Protein AF-A0A2H8TP06-F1 (afdb_monomer_lite)

Structure (mmCIF, N/CA/C/O backbone):
data_AF-A0A2H8TP06-F1
#
_entry.id   AF-A0A2H8TP06-F1
#
loop_
_atom_site.group_PDB
_atom_site.id
_atom_site.type_symbol
_atom_site.label_atom_id
_atom_site.label_alt_id
_atom_site.label_comp_id
_atom_site.label_asym_id
_atom_site.label_entity_id
_atom_site.label_seq_id
_atom_site.pdbx_PDB_ins_code
_atom_site.Cartn_x
_atom_site.Cartn_y
_atom_site.Cartn_z
_atom_site.occupancy
_atom_site.B_iso_or_equiv
_atom_site.auth_seq_id
_atom_site.auth_comp_id
_atom_site.auth_asym_id
_atom_site.auth_atom_id
_atom_site.pdbx_PDB_model_num
ATOM 1 N N . LEU A 1 1 ? -34.134 2.089 12.104 1.00 52.62 1 LEU 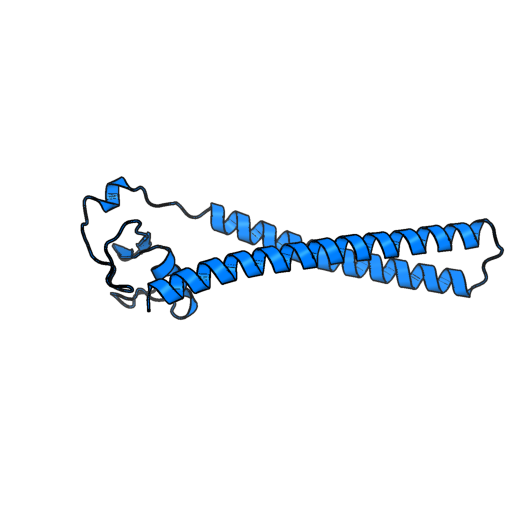A N 1
ATOM 2 C CA . LEU A 1 1 ? -32.901 2.899 11.983 1.00 52.62 1 LEU A CA 1
ATOM 3 C C . LEU A 1 1 ? -31.653 2.016 12.110 1.00 52.62 1 LEU A C 1
ATOM 5 O O . LEU A 1 1 ? -30.902 1.983 11.153 1.00 52.62 1 LEU A O 1
ATOM 9 N N . LEU A 1 2 ? -31.522 1.159 13.136 1.00 45.56 2 LEU A N 1
ATOM 10 C CA . LEU A 1 2 ? -30.400 0.197 13.279 1.00 45.56 2 LEU A CA 1
ATOM 11 C C . LEU A 1 2 ? -30.281 -0.856 12.151 1.00 45.56 2 LEU A C 1
ATOM 13 O O . LEU A 1 2 ? -29.179 -1.171 11.704 1.00 45.56 2 LEU A O 1
ATOM 17 N N . LEU A 1 3 ? -31.408 -1.339 11.608 1.00 52.72 3 LEU A N 1
ATOM 18 C CA . LEU A 1 3 ? -31.409 -2.201 10.410 1.00 52.72 3 LEU A CA 1
ATOM 19 C C . LEU A 1 3 ? -30.929 -1.471 9.146 1.00 52.72 3 LEU A C 1
ATOM 21 O O . LEU A 1 3 ? -30.400 -2.094 8.233 1.00 52.72 3 LEU A O 1
ATOM 25 N N . ILE A 1 4 ? -31.115 -0.151 9.088 1.00 55.31 4 ILE A N 1
ATOM 26 C CA . ILE A 1 4 ? -30.664 0.670 7.964 1.00 55.31 4 ILE A CA 1
ATOM 27 C C . ILE A 1 4 ? -29.161 0.902 8.054 1.00 55.31 4 ILE A C 1
ATOM 29 O O . ILE A 1 4 ? -28.501 0.793 7.032 1.00 55.31 4 ILE A O 1
ATOM 33 N N . ASP A 1 5 ? -28.620 1.118 9.254 1.00 52.16 5 ASP A N 1
ATOM 34 C CA . ASP A 1 5 ? -27.184 1.334 9.457 1.00 52.16 5 ASP A CA 1
ATOM 35 C C . ASP A 1 5 ? -26.357 0.061 9.243 1.00 52.16 5 ASP A C 1
ATOM 37 O O . ASP A 1 5 ? -25.257 0.132 8.698 1.00 52.16 5 ASP A O 1
ATOM 41 N N . THR A 1 6 ? -26.887 -1.105 9.628 1.00 58.72 6 THR A N 1
ATOM 42 C CA . THR A 1 6 ? -26.264 -2.414 9.348 1.00 58.72 6 THR A CA 1
ATOM 43 C C . THR A 1 6 ? -26.366 -2.787 7.871 1.00 58.72 6 THR A C 1
ATOM 45 O O . THR A 1 6 ? -25.402 -3.272 7.282 1.00 58.72 6 THR A O 1
ATOM 48 N N . TYR A 1 7 ? -27.502 -2.504 7.227 1.00 59.28 7 TYR A N 1
ATOM 49 C CA . TYR A 1 7 ? -27.647 -2.664 5.780 1.00 59.28 7 TYR A CA 1
ATOM 50 C C . TYR A 1 7 ? -26.707 -1.729 5.010 1.00 59.28 7 TYR A C 1
ATOM 52 O O . TYR A 1 7 ? -26.045 -2.167 4.071 1.00 59.28 7 TYR A O 1
ATOM 60 N N . TYR A 1 8 ? -26.582 -0.469 5.443 1.00 63.44 8 TYR A N 1
ATOM 61 C CA . TYR A 1 8 ? -25.630 0.481 4.878 1.00 63.44 8 TYR A CA 1
ATOM 62 C C . TYR A 1 8 ? -24.201 -0.037 5.040 1.00 63.44 8 TYR A C 1
ATOM 64 O O . TYR A 1 8 ? -23.504 -0.123 4.038 1.00 63.44 8 TYR A O 1
ATOM 72 N N . SER A 1 9 ? -23.761 -0.440 6.238 1.00 55.44 9 SER A N 1
ATOM 73 C CA . SER A 1 9 ? -22.388 -0.932 6.430 1.00 55.44 9 SER A CA 1
ATOM 74 C C . SER A 1 9 ? -22.078 -2.169 5.583 1.00 55.44 9 SER A C 1
ATOM 76 O O . SER A 1 9 ? -21.031 -2.214 4.954 1.00 55.44 9 SER A O 1
ATOM 78 N N . ILE A 1 10 ? -23.013 -3.118 5.462 1.00 62.12 10 ILE A N 1
ATOM 79 C CA . ILE A 1 10 ? -22.852 -4.303 4.599 1.00 62.12 10 ILE A CA 1
ATOM 80 C C . ILE A 1 10 ? -22.752 -3.914 3.116 1.00 62.12 10 ILE A C 1
ATOM 82 O O . ILE A 1 10 ? -21.994 -4.528 2.362 1.00 62.12 10 ILE A O 1
ATOM 86 N N . ILE A 1 11 ? -23.517 -2.913 2.672 1.00 67.31 11 ILE A N 1
ATOM 87 C CA . ILE A 1 11 ? -23.417 -2.391 1.305 1.00 67.31 11 ILE A CA 1
ATOM 88 C C . ILE A 1 11 ? -22.085 -1.678 1.096 1.00 67.31 11 ILE A C 1
ATOM 90 O O . ILE A 1 11 ? -21.451 -1.914 0.073 1.00 67.31 11 ILE A O 1
ATOM 94 N N . TRP A 1 12 ? -21.667 -0.827 2.034 1.00 66.38 12 TRP A N 1
ATOM 95 C CA . TRP A 1 12 ? -20.421 -0.069 1.946 1.00 66.38 12 TRP A CA 1
ATOM 96 C C . TRP A 1 12 ? -19.199 -0.980 1.959 1.00 66.38 12 TRP A C 1
ATOM 98 O O . TRP A 1 12 ? -18.334 -0.792 1.114 1.00 66.38 12 TRP A O 1
ATOM 108 N N . ASP A 1 13 ? -19.173 -2.016 2.799 1.00 64.19 13 ASP A N 1
ATOM 109 C CA . ASP A 1 13 ? -18.091 -3.007 2.812 1.00 64.19 13 ASP A CA 1
ATOM 110 C C . ASP A 1 13 ? -17.997 -3.732 1.461 1.00 64.19 13 ASP A C 1
ATOM 112 O O . ASP A 1 13 ? -16.922 -3.835 0.869 1.00 64.19 13 ASP A O 1
ATOM 116 N N . LYS A 1 14 ? -19.139 -4.154 0.895 1.00 67.38 14 LYS A N 1
ATOM 117 C CA . LYS A 1 14 ? -19.153 -4.754 -0.448 1.00 67.38 14 LYS A CA 1
ATOM 118 C C . LYS A 1 14 ? -18.734 -3.761 -1.529 1.00 67.38 14 LYS A C 1
ATOM 120 O O . LYS A 1 14 ? -18.055 -4.154 -2.474 1.00 67.38 14 LYS A O 1
ATOM 125 N N . LEU A 1 15 ? -19.149 -2.500 -1.429 1.00 73.38 15 LEU A N 1
ATOM 126 C CA . LEU A 1 15 ? -18.795 -1.457 -2.389 1.00 73.38 15 LEU A CA 1
ATOM 127 C C . LEU A 1 15 ? -17.286 -1.184 -2.361 1.00 73.38 15 LEU A C 1
ATOM 129 O O . LEU A 1 15 ? -16.672 -1.118 -3.422 1.00 73.38 15 LEU A O 1
ATOM 133 N N . ASP A 1 16 ? -16.692 -1.095 -1.173 1.00 69.75 16 ASP A N 1
ATOM 134 C CA . ASP A 1 16 ? -15.253 -0.917 -0.980 1.00 69.75 16 ASP A CA 1
ATOM 135 C C . ASP A 1 16 ? -14.459 -2.103 -1.541 1.00 69.75 16 ASP A C 1
ATOM 137 O O . ASP A 1 16 ? -13.456 -1.894 -2.230 1.00 69.75 16 ASP A O 1
ATOM 141 N N . ASP A 1 17 ? -14.943 -3.336 -1.357 1.00 76.62 17 ASP A N 1
ATOM 142 C CA . ASP A 1 17 ? -14.348 -4.535 -1.959 1.00 76.62 17 ASP A CA 1
ATOM 143 C C . ASP A 1 17 ? -14.393 -4.494 -3.497 1.00 76.62 17 ASP A C 1
ATOM 145 O O . ASP A 1 17 ? -13.399 -4.790 -4.172 1.00 76.62 17 ASP A O 1
ATOM 149 N N . TYR A 1 18 ? -15.521 -4.072 -4.081 1.00 77.31 18 TYR A N 1
ATOM 150 C CA . TYR A 1 18 ? -15.649 -3.904 -5.533 1.00 77.31 18 TYR A CA 1
ATOM 151 C C . TYR A 1 18 ? -14.746 -2.790 -6.065 1.00 77.31 18 TYR A C 1
ATOM 153 O O . TYR A 1 18 ? -14.048 -2.983 -7.064 1.00 77.31 18 TYR A O 1
ATOM 161 N N . VAL A 1 19 ? -14.722 -1.633 -5.401 1.00 77.50 19 VAL A N 1
ATOM 162 C CA . VAL A 1 19 ? -13.854 -0.501 -5.755 1.00 77.50 19 VAL A CA 1
ATOM 163 C C . VAL A 1 19 ? -12.388 -0.919 -5.671 1.00 77.50 19 VAL A C 1
ATOM 165 O O . VAL A 1 19 ? -11.597 -0.594 -6.562 1.00 77.50 19 VAL A O 1
ATOM 168 N N . PHE A 1 20 ? -12.018 -1.701 -4.658 1.00 78.25 20 PHE A N 1
ATOM 169 C CA . PHE A 1 20 ? -10.683 -2.264 -4.536 1.00 78.25 20 PHE A CA 1
ATOM 170 C C . PHE A 1 20 ? -10.348 -3.213 -5.689 1.00 78.25 20 PHE A C 1
ATOM 172 O O . PHE A 1 20 ? -9.262 -3.094 -6.265 1.00 78.25 20 PHE A O 1
ATOM 179 N N . TYR A 1 21 ? -11.257 -4.120 -6.057 1.00 80.44 21 TYR A N 1
ATOM 180 C CA . TYR A 1 21 ? -11.044 -5.059 -7.159 1.00 80.44 21 TYR A CA 1
ATOM 181 C C . TYR A 1 21 ? -10.873 -4.331 -8.497 1.00 80.44 21 TYR A C 1
ATOM 183 O O . TYR A 1 21 ? -9.910 -4.584 -9.223 1.00 80.44 21 TYR A O 1
ATOM 191 N N . ILE A 1 22 ? -11.746 -3.363 -8.789 1.00 83.06 22 ILE A N 1
ATOM 192 C CA . ILE A 1 22 ? -11.703 -2.556 -10.015 1.00 83.06 22 ILE A CA 1
ATOM 193 C C . ILE A 1 22 ? -10.407 -1.745 -10.083 1.00 83.06 22 ILE A C 1
ATOM 195 O O . ILE A 1 22 ? -9.716 -1.762 -11.102 1.00 83.06 22 ILE A O 1
ATOM 199 N N . ASN A 1 23 ? -10.037 -1.066 -8.994 1.00 78.75 23 ASN A N 1
ATOM 200 C CA . ASN A 1 23 ? -8.815 -0.269 -8.955 1.00 78.75 23 ASN A CA 1
ATOM 201 C C . ASN A 1 23 ? -7.565 -1.158 -9.059 1.00 78.75 23 ASN A C 1
ATOM 203 O O . ASN A 1 23 ? -6.603 -0.812 -9.742 1.00 78.75 23 ASN A O 1
ATOM 207 N N . SER A 1 24 ? -7.568 -2.331 -8.426 1.00 79.75 24 SER A N 1
ATOM 208 C CA . SER A 1 24 ? -6.461 -3.291 -8.518 1.00 79.75 24 SER A CA 1
ATOM 209 C C . SER A 1 24 ? -6.306 -3.825 -9.937 1.00 79.75 24 SER A C 1
ATOM 211 O O . SER A 1 24 ? -5.204 -3.793 -10.484 1.00 79.75 24 SER A O 1
ATOM 213 N N . PHE A 1 25 ? -7.406 -4.234 -10.568 1.00 86.69 25 PHE A N 1
ATOM 214 C CA . PHE A 1 25 ? -7.407 -4.689 -11.953 1.00 86.69 25 PHE A CA 1
ATOM 215 C C . PHE A 1 25 ? -6.931 -3.590 -12.909 1.00 86.69 25 PHE A C 1
ATOM 217 O O . PHE A 1 25 ? -6.018 -3.820 -13.703 1.00 86.69 25 PHE A O 1
ATOM 224 N N . GLY A 1 26 ? -7.460 -2.371 -12.770 1.00 86.75 26 GLY A N 1
ATOM 225 C CA . GLY A 1 26 ? -7.026 -1.215 -13.555 1.00 86.75 26 GLY A CA 1
ATOM 226 C C . GLY A 1 26 ? -5.526 -0.954 -13.413 1.00 86.75 26 GLY A C 1
ATOM 227 O O . GLY A 1 26 ? -4.823 -0.803 -14.408 1.00 86.75 26 GLY A O 1
ATOM 228 N N . ASN A 1 27 ? -5.002 -1.006 -12.189 1.00 80.56 27 ASN A N 1
ATOM 229 C CA . ASN A 1 27 ? -3.579 -0.818 -11.911 1.00 80.56 27 ASN A CA 1
ATOM 230 C C . ASN A 1 27 ? -2.677 -1.909 -12.512 1.00 80.56 27 ASN A C 1
ATOM 232 O O . ASN A 1 27 ? -1.538 -1.599 -12.878 1.00 80.56 27 ASN A O 1
ATOM 236 N N . ILE A 1 28 ? -3.157 -3.155 -12.589 1.00 86.12 28 ILE A N 1
ATOM 237 C CA . ILE A 1 28 ? -2.452 -4.280 -13.220 1.00 86.12 28 ILE A CA 1
ATOM 238 C C . ILE A 1 28 ? -2.416 -4.079 -14.734 1.00 86.12 28 ILE A C 1
ATOM 240 O O . ILE A 1 28 ? -1.340 -4.113 -15.329 1.00 86.12 28 ILE A O 1
ATOM 244 N N . VAL A 1 29 ? -3.565 -3.793 -15.350 1.00 89.06 29 VAL A N 1
ATOM 245 C CA . VAL A 1 29 ? -3.668 -3.544 -16.796 1.00 89.06 29 VAL A CA 1
ATOM 246 C C . VAL A 1 29 ? -2.781 -2.368 -17.208 1.00 89.06 29 VAL A C 1
ATOM 248 O O . VAL A 1 29 ? -1.997 -2.470 -18.150 1.00 89.06 29 VAL A O 1
ATOM 251 N N . GLU A 1 30 ? -2.827 -1.272 -16.454 1.00 84.44 30 GLU A N 1
ATOM 252 C CA . GLU A 1 30 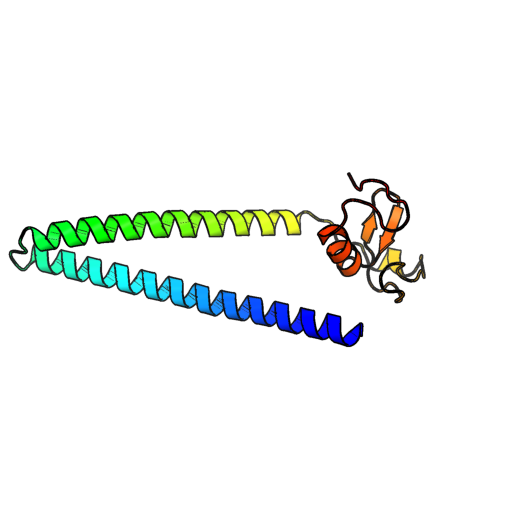? -2.004 -0.082 -16.673 1.00 84.44 30 GLU A CA 1
ATOM 253 C C . GLU A 1 30 ? -0.494 -0.388 -16.566 1.00 84.44 30 GLU A C 1
ATOM 255 O O . GLU A 1 30 ? 0.326 0.175 -17.295 1.00 84.44 30 GLU A O 1
ATOM 260 N N . PHE A 1 31 ? -0.093 -1.300 -15.672 1.00 86.62 31 PHE A N 1
ATOM 261 C CA . PHE A 1 31 ? 1.288 -1.779 -15.585 1.00 86.62 31 PHE A CA 1
ATOM 262 C C . PHE A 1 31 ? 1.676 -2.631 -16.803 1.00 86.62 31 PHE A C 1
ATOM 264 O O . PHE A 1 31 ? 2.718 -2.378 -17.408 1.00 86.62 31 PHE A O 1
ATOM 271 N N . CYS A 1 32 ? 0.824 -3.576 -17.213 1.00 89.25 32 CYS A N 1
ATOM 272 C CA . CYS A 1 32 ? 1.051 -4.422 -18.387 1.00 89.25 32 CYS A CA 1
ATOM 273 C C . CYS A 1 32 ? 1.213 -3.599 -19.674 1.00 89.25 32 CYS A C 1
ATOM 275 O O . CYS A 1 32 ? 2.151 -3.836 -20.435 1.00 89.25 32 CYS A O 1
ATOM 277 N N . ILE A 1 33 ? 0.358 -2.592 -19.889 1.00 89.44 33 ILE A N 1
ATOM 278 C CA . ILE A 1 33 ? 0.440 -1.689 -21.048 1.00 89.44 33 ILE A CA 1
ATOM 279 C C . ILE A 1 33 ? 1.787 -0.955 -21.068 1.00 89.44 33 ILE A C 1
ATOM 281 O O . ILE A 1 33 ? 2.452 -0.906 -22.103 1.00 89.44 33 ILE A O 1
ATOM 285 N N . ARG A 1 34 ? 2.237 -0.420 -19.923 1.00 86.12 34 ARG A N 1
ATOM 286 C CA . ARG A 1 34 ? 3.531 0.277 -19.836 1.00 86.12 34 ARG A CA 1
ATOM 287 C C . ARG A 1 34 ? 4.716 -0.631 -20.152 1.00 86.12 34 ARG A C 1
ATOM 289 O O . ARG A 1 34 ? 5.617 -0.196 -20.867 1.00 86.12 34 ARG A O 1
ATOM 296 N N . VAL A 1 35 ? 4.705 -1.872 -19.662 1.00 87.19 35 VAL A N 1
ATOM 297 C CA . VAL A 1 35 ? 5.748 -2.869 -19.960 1.00 87.19 35 VAL A CA 1
ATOM 298 C C . VAL A 1 35 ? 5.757 -3.214 -21.448 1.00 87.19 35 VAL A C 1
ATOM 300 O O . VAL A 1 35 ? 6.818 -3.228 -22.066 1.00 87.19 35 VAL A O 1
ATOM 303 N N . PHE A 1 36 ? 4.586 -3.424 -22.049 1.00 90.25 36 PHE A N 1
ATOM 304 C CA . PHE A 1 36 ? 4.471 -3.731 -23.472 1.00 90.25 36 PHE A CA 1
ATOM 305 C C . PHE A 1 36 ? 5.026 -2.603 -24.359 1.00 90.25 36 PHE A C 1
ATOM 307 O O . PHE A 1 36 ? 5.820 -2.860 -25.263 1.00 90.25 36 PHE A O 1
ATOM 314 N N . ILE A 1 37 ? 4.700 -1.344 -24.044 1.00 87.88 37 ILE A N 1
ATOM 315 C CA . ILE A 1 37 ? 5.240 -0.167 -24.747 1.00 87.88 37 ILE A CA 1
ATOM 316 C C . ILE A 1 37 ? 6.769 -0.089 -24.612 1.00 87.88 37 ILE A C 1
ATOM 318 O O . ILE A 1 37 ? 7.452 0.204 -25.595 1.00 87.88 37 ILE A O 1
ATOM 322 N N . LEU A 1 38 ? 7.326 -0.379 -23.429 1.00 86.38 38 LEU A N 1
ATOM 323 C CA . LEU A 1 38 ? 8.779 -0.406 -23.214 1.00 86.38 38 LEU A CA 1
ATOM 324 C C . LEU A 1 38 ? 9.459 -1.474 -24.077 1.00 86.38 38 LEU A C 1
ATOM 326 O O . LEU A 1 38 ? 10.459 -1.174 -24.725 1.00 86.38 38 LEU A O 1
ATOM 330 N N . LEU A 1 39 ? 8.904 -2.688 -24.134 1.00 87.38 39 LEU A N 1
ATOM 331 C CA . LEU A 1 39 ? 9.442 -3.778 -24.955 1.00 87.38 39 LEU A CA 1
ATOM 332 C C . LEU A 1 39 ? 9.427 -3.425 -26.445 1.00 87.38 39 LEU A C 1
ATOM 334 O O . LEU A 1 39 ? 10.430 -3.622 -27.130 1.00 87.38 39 LEU A O 1
ATOM 338 N N . ILE A 1 40 ? 8.331 -2.834 -26.931 1.00 85.69 40 ILE A N 1
ATOM 339 C CA . ILE A 1 40 ? 8.238 -2.331 -28.308 1.00 85.69 40 ILE A CA 1
ATOM 340 C C . ILE A 1 40 ? 9.290 -1.251 -28.556 1.00 85.69 40 ILE A C 1
ATOM 342 O O . ILE A 1 40 ? 9.961 -1.272 -29.584 1.00 85.69 40 ILE A O 1
ATOM 346 N N . SER A 1 41 ? 9.460 -0.316 -27.624 1.00 84.50 41 SER A N 1
ATOM 347 C CA . SER A 1 41 ? 10.423 0.783 -27.760 1.00 84.50 41 SER A CA 1
ATOM 348 C C . SER A 1 41 ? 11.863 0.269 -27.827 1.00 84.50 41 SER A C 1
ATOM 350 O O . SER A 1 41 ? 12.636 0.717 -28.670 1.00 84.50 41 SER A O 1
ATOM 352 N N . VAL A 1 42 ? 12.213 -0.719 -26.998 1.00 84.19 42 VAL A N 1
ATOM 353 C CA . VAL A 1 42 ? 13.531 -1.372 -27.011 1.00 84.19 42 VAL A CA 1
ATOM 354 C C . VAL A 1 42 ? 13.751 -2.151 -28.307 1.00 84.19 42 VAL A C 1
ATOM 356 O O . VAL A 1 42 ? 14.806 -2.016 -28.922 1.00 84.19 42 VAL A O 1
ATOM 359 N N . TYR A 1 43 ? 12.754 -2.918 -28.759 1.00 86.00 43 TYR A N 1
ATOM 360 C CA . TYR A 1 43 ? 12.825 -3.649 -30.026 1.00 86.00 43 TYR A CA 1
ATOM 361 C C . TYR A 1 43 ? 13.030 -2.703 -31.217 1.00 86.00 43 TYR A C 1
ATOM 363 O O . TYR A 1 43 ? 13.887 -2.955 -32.061 1.00 86.00 43 TYR A O 1
ATOM 371 N N . ASN A 1 44 ? 12.304 -1.580 -31.249 1.00 82.69 44 ASN A N 1
ATOM 372 C CA . ASN A 1 44 ? 12.477 -0.564 -32.283 1.00 82.69 44 ASN A CA 1
ATOM 373 C C . ASN A 1 44 ? 13.885 0.034 -32.260 1.00 82.69 44 ASN A C 1
ATOM 375 O O . ASN A 1 44 ? 14.468 0.156 -33.318 1.00 82.69 44 ASN A O 1
ATOM 379 N N . VAL A 1 45 ? 14.466 0.356 -31.101 1.00 81.38 45 VAL A N 1
ATOM 380 C CA . VAL A 1 45 ? 15.851 0.873 -31.030 1.00 81.38 45 VAL A C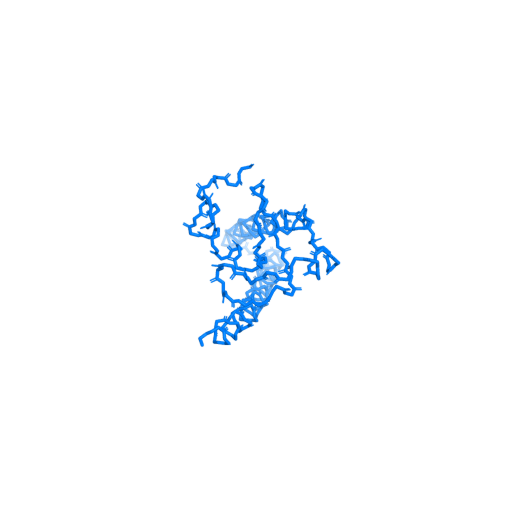A 1
ATOM 381 C C . VAL A 1 45 ? 16.890 -0.171 -31.456 1.00 81.38 45 VAL A C 1
ATOM 383 O O . VAL A 1 45 ? 17.921 0.187 -32.019 1.00 81.38 45 VAL A O 1
ATOM 386 N N . ALA A 1 46 ? 16.643 -1.453 -31.176 1.00 82.69 46 ALA A N 1
ATOM 387 C CA . ALA A 1 46 ? 17.571 -2.532 -31.501 1.00 82.69 46 ALA A CA 1
ATOM 388 C C . ALA A 1 46 ? 17.540 -2.930 -32.986 1.00 82.69 46 ALA A C 1
ATOM 390 O O . ALA A 1 46 ? 18.573 -3.309 -33.533 1.00 82.69 46 ALA A O 1
ATOM 391 N N . PHE A 1 47 ? 16.366 -2.880 -33.625 1.00 79.19 47 PHE A N 1
ATOM 392 C CA . PHE A 1 47 ? 16.171 -3.356 -34.999 1.00 79.19 47 PHE A CA 1
ATOM 393 C C . PHE A 1 47 ? 16.037 -2.227 -36.033 1.00 79.19 47 PHE A C 1
ATOM 395 O O . PHE A 1 47 ? 16.441 -2.382 -37.183 1.00 79.19 47 PHE A O 1
ATOM 402 N N . ILE A 1 48 ? 15.500 -1.075 -35.633 1.00 74.44 48 ILE A N 1
ATOM 403 C CA . ILE A 1 48 ? 15.443 0.155 -36.427 1.00 74.44 48 ILE A CA 1
ATOM 404 C C . ILE A 1 48 ? 16.494 1.114 -35.849 1.00 74.44 48 ILE A C 1
ATOM 406 O O . ILE A 1 48 ? 16.710 1.139 -34.641 1.00 74.44 48 ILE A O 1
ATOM 410 N N . PHE A 1 49 ? 17.152 1.939 -36.672 1.00 69.62 49 PHE A N 1
ATOM 411 C CA . PHE A 1 49 ? 17.996 3.037 -36.169 1.00 69.62 49 PHE A CA 1
ATOM 412 C C . PHE A 1 49 ? 17.111 4.103 -35.496 1.00 69.62 49 PHE A C 1
ATOM 414 O O . PHE A 1 49 ? 16.787 5.144 -36.067 1.00 69.62 49 PHE A O 1
ATOM 421 N N . GLY A 1 50 ? 16.648 3.800 -34.284 1.00 64.81 50 GLY A N 1
ATOM 422 C CA . GLY A 1 50 ? 15.789 4.645 -33.475 1.00 64.81 50 GLY A CA 1
ATOM 423 C C . GLY A 1 50 ? 16.576 5.846 -32.974 1.00 64.81 50 GLY A C 1
ATOM 424 O O . GLY A 1 50 ? 17.447 5.717 -32.118 1.00 64.81 50 GLY A O 1
ATOM 425 N N . GLY A 1 51 ? 16.270 7.023 -33.517 1.00 70.56 51 GLY A N 1
ATOM 426 C CA . GLY A 1 51 ? 16.924 8.275 -33.142 1.00 70.56 51 GLY A CA 1
ATOM 427 C C . GLY A 1 51 ? 16.684 8.688 -31.684 1.00 70.56 51 GLY A C 1
ATOM 428 O O . GLY A 1 51 ? 15.918 8.065 -30.946 1.00 70.56 51 GLY A O 1
ATOM 429 N N . VAL A 1 52 ? 17.305 9.806 -31.295 1.00 74.56 52 VAL A N 1
ATOM 430 C CA . VAL A 1 52 ? 17.302 10.412 -29.944 1.00 74.56 52 VAL A CA 1
ATOM 431 C C . VAL A 1 52 ? 15.926 10.490 -29.260 1.00 74.56 52 VAL A C 1
ATOM 433 O O . VAL A 1 52 ? 15.838 10.398 -28.036 1.00 74.56 52 VAL A O 1
ATOM 436 N N . VAL A 1 53 ? 14.845 10.589 -30.040 1.00 79.25 53 VAL A N 1
ATOM 437 C CA . VAL A 1 53 ? 13.455 10.595 -29.556 1.00 79.25 53 VAL A CA 1
ATOM 438 C C . VAL A 1 53 ? 13.111 9.303 -28.805 1.00 79.25 53 VAL A C 1
ATOM 440 O O . VAL A 1 53 ? 12.504 9.355 -27.739 1.00 79.25 53 VAL A O 1
ATOM 443 N N . SER A 1 54 ? 13.553 8.145 -29.297 1.00 79.19 54 SER A N 1
ATOM 444 C CA . SER A 1 54 ? 13.251 6.840 -28.689 1.00 79.19 54 SER A CA 1
ATOM 445 C C . SER A 1 54 ? 13.929 6.680 -27.329 1.00 79.19 54 SER A C 1
ATOM 447 O O . SER A 1 54 ? 13.337 6.157 -26.389 1.00 79.19 54 SER A O 1
ATOM 449 N N . VAL A 1 55 ? 15.154 7.198 -27.197 1.00 81.19 55 VAL A N 1
ATOM 450 C CA . VAL A 1 55 ? 15.906 7.186 -25.934 1.00 81.19 55 VAL A CA 1
ATOM 451 C C . VAL A 1 55 ? 15.198 8.042 -24.883 1.00 81.19 55 VAL A C 1
ATOM 453 O O . VAL A 1 55 ? 15.012 7.598 -23.751 1.00 81.19 55 VAL A O 1
ATOM 456 N N . PHE A 1 56 ? 14.733 9.237 -25.259 1.00 84.62 56 PHE A N 1
ATOM 457 C CA . PHE A 1 56 ? 13.995 10.117 -24.351 1.00 84.62 56 PHE A CA 1
ATOM 458 C C . PHE A 1 56 ? 12.669 9.494 -23.879 1.00 84.62 56 PHE A C 1
ATOM 460 O O . PHE A 1 56 ? 12.335 9.558 -22.692 1.00 84.62 56 PHE A O 1
ATOM 467 N N . LEU A 1 57 ? 11.938 8.825 -24.777 1.00 83.06 57 LEU A N 1
ATOM 468 C CA . LEU A 1 57 ? 10.717 8.090 -24.429 1.00 83.06 57 LEU A CA 1
ATOM 469 C C . LEU A 1 57 ? 10.995 6.931 -23.461 1.00 83.06 57 LEU A C 1
ATOM 471 O O . LEU A 1 57 ? 10.272 6.758 -22.484 1.00 83.06 57 LEU A O 1
ATOM 475 N N . ILE A 1 58 ? 12.075 6.172 -23.662 1.00 84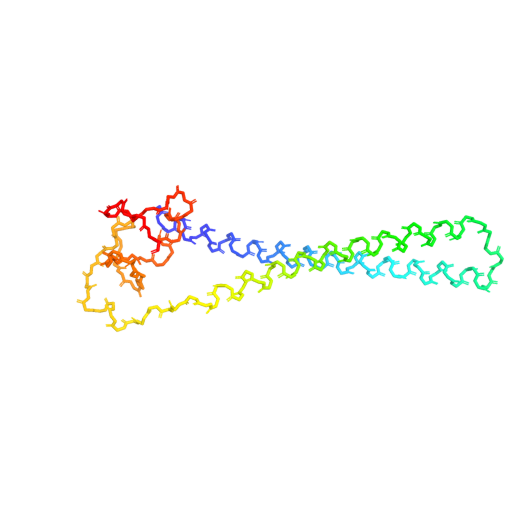.50 58 ILE A N 1
ATOM 476 C CA . ILE A 1 58 ? 12.450 5.080 -22.751 1.00 84.50 58 ILE A CA 1
ATOM 477 C C . ILE A 1 58 ? 12.811 5.623 -21.360 1.00 84.50 58 ILE A C 1
ATOM 479 O O . ILE A 1 58 ? 12.358 5.077 -20.352 1.00 84.50 58 ILE A O 1
ATOM 483 N N . LEU A 1 59 ? 13.582 6.712 -21.271 1.00 85.12 59 LEU A N 1
ATOM 484 C CA . LEU A 1 59 ? 13.968 7.316 -19.987 1.00 85.12 59 LEU A CA 1
ATOM 485 C C . LEU A 1 59 ? 12.754 7.827 -19.202 1.00 85.12 59 LEU A C 1
ATOM 487 O O . LEU A 1 59 ? 12.604 7.536 -18.015 1.00 85.12 59 LEU A O 1
ATOM 491 N N . THR A 1 60 ? 11.854 8.549 -19.865 1.00 84.69 60 THR A N 1
ATOM 492 C CA . THR A 1 60 ? 10.640 9.077 -19.225 1.00 84.69 60 THR A CA 1
ATOM 493 C C . THR A 1 60 ? 9.687 7.957 -18.787 1.00 84.69 60 THR A C 1
ATOM 495 O O . THR A 1 60 ? 9.138 8.001 -17.680 1.00 84.69 60 THR A O 1
ATOM 498 N N . GLN A 1 61 ? 9.546 6.904 -19.595 1.00 83.06 61 GLN A N 1
ATOM 499 C CA . GLN A 1 61 ? 8.683 5.757 -19.306 1.00 83.06 61 GLN A CA 1
ATOM 500 C C . GLN A 1 61 ? 9.238 4.875 -18.175 1.00 83.06 61 GLN A C 1
ATOM 502 O O . GLN A 1 61 ? 8.489 4.433 -17.297 1.00 83.06 61 GLN A O 1
ATOM 507 N N . THR A 1 62 ? 10.553 4.640 -18.150 1.00 83.75 62 THR A N 1
ATOM 508 C CA . THR A 1 62 ? 11.216 3.885 -17.073 1.00 83.75 62 THR A CA 1
ATOM 509 C C . THR A 1 62 ? 11.175 4.649 -15.751 1.00 83.75 62 THR A C 1
ATOM 511 O O . THR A 1 62 ? 10.802 4.063 -14.734 1.00 83.75 62 THR A O 1
ATOM 514 N N . TYR A 1 63 ? 11.436 5.962 -15.763 1.00 88.62 63 TYR A N 1
ATOM 515 C CA . TYR A 1 63 ? 11.289 6.823 -14.587 1.00 88.62 63 TYR A CA 1
ATOM 516 C C . TYR A 1 63 ? 9.868 6.762 -14.009 1.00 88.62 63 TYR A C 1
ATOM 518 O O . TYR A 1 63 ? 9.689 6.471 -12.824 1.00 88.62 63 TYR A O 1
ATOM 526 N N . SER A 1 64 ? 8.852 6.950 -14.857 1.00 82.81 64 SER A N 1
ATOM 527 C CA . SER A 1 64 ? 7.443 6.919 -14.444 1.00 82.81 64 SER A CA 1
ATOM 528 C C . SER A 1 64 ? 7.030 5.548 -13.897 1.00 82.81 64 SER A C 1
ATOM 530 O O . SER A 1 64 ? 6.299 5.460 -12.911 1.00 82.81 64 SER A O 1
ATOM 532 N N . THR A 1 65 ? 7.542 4.461 -14.485 1.00 82.56 65 THR A N 1
ATOM 533 C CA . THR A 1 65 ? 7.284 3.090 -14.015 1.00 82.56 65 THR A CA 1
ATOM 534 C C . THR A 1 65 ? 7.900 2.841 -12.637 1.00 82.56 65 THR A C 1
ATOM 536 O O . THR A 1 65 ? 7.230 2.291 -11.764 1.00 82.56 65 THR A O 1
ATOM 539 N N . ILE A 1 66 ? 9.137 3.290 -12.402 1.00 85.19 66 ILE A N 1
ATOM 540 C CA . ILE A 1 66 ? 9.824 3.154 -11.107 1.00 85.19 66 ILE A CA 1
ATOM 541 C C . ILE A 1 66 ? 9.134 3.995 -10.029 1.00 85.19 66 ILE A C 1
ATOM 543 O O . ILE A 1 66 ? 8.939 3.518 -8.909 1.00 85.19 66 ILE A O 1
ATOM 547 N N . TYR A 1 67 ? 8.749 5.230 -10.352 1.00 86.44 67 TYR A N 1
ATOM 548 C CA . TYR A 1 67 ? 8.030 6.110 -9.433 1.00 86.44 67 TYR A CA 1
ATOM 549 C C . TYR A 1 67 ? 6.679 5.507 -9.018 1.00 86.44 67 TYR A C 1
ATOM 551 O O . TYR A 1 67 ? 6.394 5.365 -7.826 1.00 86.44 67 TYR A O 1
ATOM 559 N N . ASN A 1 68 ? 5.887 5.051 -9.993 1.00 81.06 68 ASN A N 1
ATOM 560 C CA . ASN A 1 68 ? 4.586 4.433 -9.740 1.00 81.06 68 ASN A CA 1
ATOM 561 C C . ASN A 1 68 ? 4.706 3.102 -8.995 1.00 81.06 68 ASN A C 1
ATOM 563 O O . ASN A 1 68 ? 3.900 2.833 -8.105 1.00 81.06 68 ASN A O 1
ATOM 567 N N . ALA A 1 69 ? 5.718 2.287 -9.306 1.00 79.62 69 ALA A N 1
ATOM 568 C CA . ALA A 1 69 ? 6.012 1.085 -8.538 1.00 79.62 69 ALA A CA 1
ATOM 569 C C . ALA A 1 69 ? 6.310 1.454 -7.080 1.00 79.62 69 ALA A C 1
ATOM 571 O O . ALA A 1 69 ? 5.617 0.987 -6.185 1.00 79.62 69 ALA A O 1
ATOM 572 N N . ARG A 1 70 ? 7.249 2.367 -6.813 1.00 83.69 70 ARG A N 1
ATOM 573 C CA . ARG A 1 70 ? 7.580 2.783 -5.438 1.00 83.69 70 ARG A CA 1
ATOM 574 C C . ARG A 1 70 ? 6.362 3.262 -4.647 1.00 83.69 70 ARG A C 1
ATOM 576 O O . ARG A 1 70 ? 6.187 2.844 -3.503 1.00 83.69 70 ARG A O 1
ATOM 583 N N . ASN A 1 71 ? 5.499 4.071 -5.256 1.00 78.25 71 ASN A N 1
ATOM 584 C CA . ASN A 1 71 ? 4.281 4.545 -4.601 1.00 78.25 71 ASN A CA 1
ATOM 585 C C . ASN A 1 71 ? 3.285 3.408 -4.323 1.00 78.25 71 ASN A C 1
ATOM 587 O O . ASN A 1 71 ? 2.786 3.302 -3.202 1.00 78.25 71 ASN A O 1
ATOM 591 N N . LYS A 1 72 ? 3.042 2.516 -5.295 1.00 78.88 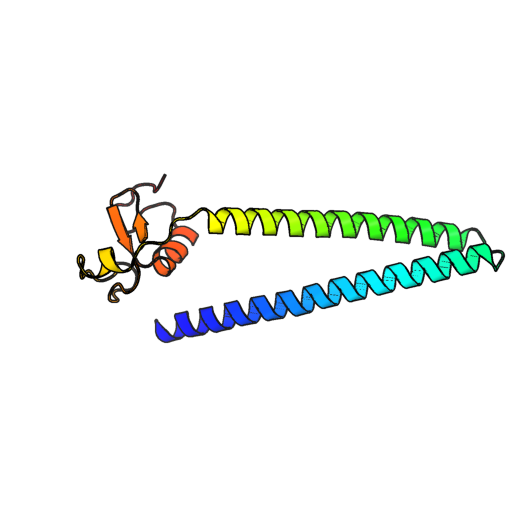72 LYS A N 1
ATOM 592 C CA . LYS A 1 72 ? 2.151 1.352 -5.126 1.00 78.88 72 LYS A CA 1
ATOM 593 C C . LYS A 1 72 ? 2.676 0.382 -4.061 1.00 78.88 72 LYS A C 1
ATOM 595 O O . LYS A 1 72 ? 1.912 -0.077 -3.219 1.00 78.88 72 LYS A O 1
ATOM 600 N N . TRP A 1 73 ? 3.983 0.124 -4.042 1.00 75.69 73 TRP A N 1
ATOM 601 C CA . TRP A 1 73 ? 4.632 -0.706 -3.025 1.00 75.69 73 TRP A CA 1
ATOM 602 C C . TRP A 1 73 ? 4.510 -0.093 -1.625 1.00 75.69 73 TRP A C 1
ATOM 604 O O . TRP A 1 73 ? 4.188 -0.802 -0.677 1.00 75.69 73 TRP A O 1
ATOM 614 N N . LYS A 1 74 ? 4.691 1.225 -1.482 1.00 77.94 74 LYS A N 1
ATOM 615 C CA . LYS A 1 74 ? 4.504 1.925 -0.201 1.00 77.94 74 LYS A CA 1
ATOM 616 C C . LYS A 1 74 ? 3.065 1.804 0.317 1.00 77.94 74 LYS A C 1
ATOM 618 O O . LYS A 1 74 ? 2.868 1.580 1.511 1.00 77.94 74 LYS A O 1
ATOM 623 N N . GLU A 1 75 ? 2.079 1.906 -0.574 1.00 75.56 75 GLU A N 1
ATOM 624 C CA . GLU A 1 75 ? 0.660 1.740 -0.240 1.00 75.56 75 GLU A CA 1
ATOM 625 C C . GLU A 1 75 ? 0.335 0.303 0.201 1.00 75.56 75 GLU A C 1
ATOM 627 O O . GLU A 1 75 ? -0.316 0.103 1.228 1.00 75.56 75 GLU A O 1
ATOM 632 N N . LEU A 1 76 ? 0.844 -0.705 -0.516 1.00 70.44 76 LEU A N 1
ATOM 633 C CA . LEU A 1 76 ? 0.673 -2.118 -0.157 1.00 70.44 76 LEU A CA 1
ATOM 634 C C . LEU A 1 76 ? 1.324 -2.452 1.188 1.00 70.44 76 LEU A C 1
ATOM 636 O O . LEU A 1 76 ? 0.697 -3.098 2.029 1.00 70.44 76 LEU A O 1
ATOM 640 N N . THR A 1 77 ? 2.539 -1.958 1.438 1.00 70.44 77 THR A N 1
ATOM 641 C CA . THR A 1 77 ? 3.214 -2.139 2.728 1.00 70.44 77 THR A CA 1
ATOM 642 C C . THR A 1 77 ? 2.391 -1.522 3.859 1.00 70.44 77 THR A C 1
ATOM 644 O O . THR A 1 77 ? 2.163 -2.185 4.868 1.00 70.44 77 THR A O 1
ATOM 647 N N . ARG A 1 78 ? 1.849 -0.308 3.677 1.00 63.88 78 ARG A N 1
ATOM 648 C CA . ARG A 1 78 ? 0.992 0.356 4.675 1.00 63.88 78 ARG A CA 1
ATOM 649 C C . ARG A 1 78 ? -0.271 -0.456 4.989 1.00 63.88 78 ARG A C 1
ATOM 651 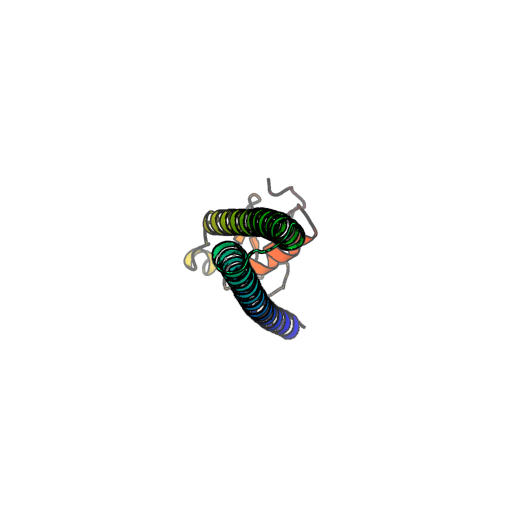O O . ARG A 1 78 ? -0.623 -0.592 6.159 1.00 63.88 78 ARG A O 1
ATOM 658 N N . ARG A 1 79 ? -0.906 -1.044 3.970 1.00 62.53 79 ARG A N 1
ATOM 659 C CA . ARG A 1 79 ? -2.076 -1.928 4.131 1.00 62.53 79 ARG A CA 1
ATOM 660 C C . ARG A 1 79 ? -1.724 -3.231 4.850 1.00 62.53 79 ARG A C 1
ATOM 662 O O . ARG A 1 79 ? -2.429 -3.619 5.773 1.00 62.53 79 ARG A O 1
ATOM 669 N N . SER A 1 80 ? -0.603 -3.864 4.502 1.00 62.19 80 SER A N 1
ATOM 670 C CA . SER A 1 80 ? -0.146 -5.091 5.171 1.00 62.19 80 SER A CA 1
ATOM 671 C C . SER A 1 80 ? 0.179 -4.873 6.657 1.00 62.19 80 SER A C 1
ATOM 673 O O . SER A 1 80 ? -0.126 -5.724 7.490 1.00 62.19 80 SER A O 1
ATOM 675 N N . THR A 1 81 ? 0.721 -3.705 7.016 1.00 60.28 81 THR A N 1
ATOM 676 C CA . THR A 1 81 ? 0.965 -3.322 8.414 1.00 60.28 81 THR A CA 1
ATOM 677 C C . THR A 1 81 ? -0.341 -3.055 9.164 1.00 60.28 81 THR A C 1
ATOM 679 O O . THR A 1 81 ? -0.449 -3.405 10.337 1.00 60.28 81 THR A O 1
ATOM 682 N N . ALA A 1 82 ? -1.351 -2.484 8.499 1.00 56.59 82 ALA A N 1
ATOM 683 C CA . ALA A 1 82 ? -2.676 -2.278 9.083 1.00 56.59 82 ALA A CA 1
ATOM 684 C C . ALA A 1 82 ? -3.400 -3.609 9.366 1.00 56.59 82 ALA A C 1
ATOM 686 O O . ALA A 1 82 ? -3.948 -3.773 10.451 1.00 56.59 82 ALA A O 1
ATOM 687 N N . ILE A 1 83 ? -3.326 -4.585 8.452 1.00 58.69 83 ILE A N 1
ATOM 688 C CA . ILE A 1 83 ? -3.918 -5.926 8.635 1.00 58.69 83 ILE A CA 1
ATOM 689 C C . ILE A 1 83 ? -3.257 -6.665 9.806 1.00 58.69 83 ILE A C 1
ATOM 691 O O . ILE A 1 83 ? -3.953 -7.137 10.700 1.00 58.69 83 ILE A O 1
ATOM 695 N N . LYS A 1 84 ? -1.919 -6.665 9.882 1.00 56.72 84 LYS A N 1
ATOM 696 C CA . LYS A 1 84 ? -1.182 -7.270 11.009 1.00 56.72 84 LYS A CA 1
ATOM 697 C C . LYS A 1 84 ? -1.520 -6.632 12.362 1.00 56.72 84 LYS A C 1
ATOM 699 O O . LYS A 1 84 ? -1.478 -7.298 13.391 1.00 56.72 84 LYS A O 1
ATOM 704 N N . LYS A 1 85 ? -1.865 -5.340 12.372 1.00 52.62 85 LYS A N 1
ATOM 705 C CA . LYS A 1 85 ? -2.287 -4.618 13.581 1.00 52.62 85 LYS A CA 1
ATOM 706 C C . LYS A 1 85 ? -3.715 -4.989 14.001 1.00 52.62 85 LYS A C 1
ATOM 708 O O . LYS A 1 85 ? -3.990 -5.043 15.195 1.00 52.62 85 LYS A O 1
ATOM 713 N N . ILE A 1 86 ? -4.588 -5.311 13.047 1.00 51.19 86 ILE A N 1
ATOM 714 C CA . ILE A 1 86 ? -5.953 -5.799 13.301 1.00 51.19 86 ILE A CA 1
ATOM 715 C C . ILE A 1 86 ? -5.931 -7.244 13.827 1.00 51.19 86 ILE A C 1
ATOM 717 O O . ILE A 1 86 ? -6.640 -7.544 14.781 1.00 51.19 86 ILE A O 1
ATOM 721 N N . GLU A 1 87 ? -5.067 -8.111 13.286 1.00 53.38 87 GLU A N 1
ATOM 722 C CA . GLU A 1 87 ? -4.895 -9.500 13.757 1.00 53.38 87 GLU A CA 1
ATOM 723 C C . GLU A 1 87 ? -4.329 -9.602 15.185 1.00 53.38 87 GLU A C 1
ATOM 725 O O . GLU A 1 87 ? -4.536 -10.607 15.860 1.00 53.38 87 GLU A O 1
ATOM 730 N N . SER A 1 88 ? -3.645 -8.563 15.677 1.00 48.50 88 SER A N 1
ATOM 731 C CA . SER A 1 88 ? -3.095 -8.536 17.042 1.00 48.50 88 SER A CA 1
ATOM 732 C C . SER A 1 88 ? -4.117 -8.243 18.154 1.00 48.50 88 SER A C 1
ATOM 734 O O . SER A 1 88 ? -3.757 -8.270 19.330 1.00 48.50 88 SER A O 1
ATOM 736 N N . LEU A 1 89 ? -5.384 -7.966 17.821 1.00 49.44 89 LEU A N 1
ATOM 737 C CA . LEU A 1 89 ? -6.433 -7.656 18.798 1.00 49.44 89 LEU A CA 1
ATOM 738 C C . LEU A 1 89 ? -7.229 -8.923 19.163 1.00 49.44 89 LEU A C 1
ATOM 740 O O . LEU A 1 89 ? -7.869 -9.536 18.311 1.00 49.44 89 LEU A O 1
ATOM 744 N N . SER A 1 90 ? -7.221 -9.311 20.444 1.00 45.28 90 SER A N 1
ATOM 745 C CA . SER A 1 90 ? -7.894 -10.520 20.944 1.00 45.28 90 SER A CA 1
ATOM 746 C C . SER A 1 90 ? -9.415 -10.450 20.774 1.00 45.28 90 SER A C 1
ATOM 748 O O . SER A 1 90 ? -10.034 -9.436 21.090 1.00 45.28 90 SER A O 1
ATOM 750 N N . GLN A 1 91 ? -10.037 -11.522 20.268 1.00 42.66 91 GLN A N 1
ATOM 751 C CA . GLN A 1 91 ? -11.491 -11.669 20.109 1.00 42.66 91 GLN A CA 1
ATOM 752 C C . GLN A 1 91 ? -12.131 -12.205 21.400 1.00 42.66 91 GLN A C 1
ATOM 754 O O . GLN A 1 91 ? -11.671 -13.211 21.928 1.00 42.66 91 GLN A O 1
ATOM 759 N N . ALA A 1 92 ? -13.153 -11.528 21.936 1.00 41.16 92 ALA A N 1
ATOM 760 C CA . ALA A 1 92 ? -13.819 -11.957 23.169 1.00 41.16 92 ALA A CA 1
ATOM 761 C C . ALA A 1 92 ? -14.700 -13.195 22.924 1.00 41.16 92 ALA A C 1
ATOM 763 O O . ALA A 1 92 ? -15.460 -13.238 21.953 1.00 41.16 92 ALA A O 1
ATOM 764 N N . THR A 1 93 ? -14.580 -14.192 23.801 1.00 47.38 93 THR A N 1
ATOM 765 C CA . THR A 1 93 ? -15.243 -15.499 23.698 1.00 47.38 93 THR A CA 1
ATOM 766 C C . THR A 1 93 ? -16.720 -15.416 24.087 1.00 47.38 93 THR A C 1
ATOM 768 O O . THR A 1 93 ? -17.083 -14.762 25.064 1.00 47.38 93 THR A O 1
ATOM 771 N N . SER A 1 94 ? -17.569 -16.142 23.357 1.00 49.31 94 SER A N 1
ATOM 772 C CA . SER A 1 94 ? -19.031 -16.210 23.525 1.00 49.31 94 SER A CA 1
ATOM 773 C C . SER A 1 94 ? -19.514 -16.646 24.916 1.00 49.31 94 SER A C 1
ATOM 775 O O . SER A 1 94 ? -20.663 -16.393 25.262 1.00 49.31 94 SER A O 1
ATOM 777 N N . THR A 1 95 ? -18.657 -17.265 25.731 1.00 46.75 95 THR A N 1
ATOM 778 C CA . THR A 1 95 ? -18.978 -17.759 27.079 1.00 46.75 95 THR A CA 1
ATOM 779 C C . THR A 1 95 ? -19.004 -16.678 28.162 1.00 46.75 95 THR A C 1
ATOM 781 O O . THR A 1 95 ? -19.760 -16.821 29.113 1.00 46.75 95 THR A O 1
ATOM 784 N N . GLN A 1 96 ? -18.260 -15.572 28.022 1.00 47.00 96 GLN A N 1
ATOM 785 C CA . GLN A 1 96 ? -18.354 -14.436 28.964 1.00 47.00 96 GLN A CA 1
ATOM 786 C C . GLN A 1 96 ? -19.595 -13.567 28.716 1.00 47.00 96 GLN A C 1
ATOM 788 O O . GLN A 1 96 ? -19.963 -12.732 29.536 1.00 47.00 96 GLN A O 1
ATOM 793 N N . LEU A 1 97 ? -20.242 -13.773 27.572 1.00 49.06 97 LEU A N 1
ATOM 794 C CA . LEU A 1 97 ? -21.362 -12.978 27.110 1.00 49.06 97 LEU A CA 1
ATOM 795 C C . LEU A 1 97 ? -22.721 -13.463 27.615 1.00 49.06 97 LEU A C 1
ATOM 797 O O . LEU A 1 97 ? -23.657 -12.683 27.716 1.00 49.06 97 LEU A O 1
ATOM 801 N N . SER A 1 98 ? -22.828 -14.752 27.936 1.00 44.91 98 SER A N 1
ATOM 802 C CA . SER A 1 98 ? -24.053 -15.331 28.488 1.00 44.91 98 SER A CA 1
ATOM 803 C C . SER A 1 98 ? -24.221 -15.072 29.987 1.00 44.91 98 SER A C 1
ATOM 805 O O . SER A 1 98 ? -25.304 -15.293 30.517 1.00 44.91 98 SER A O 1
ATOM 807 N N . GLU A 1 99 ? -23.156 -14.654 30.678 1.00 42.75 99 GLU A N 1
ATOM 808 C CA . GLU A 1 99 ? -23.151 -14.460 32.135 1.00 42.75 99 GLU A CA 1
ATOM 809 C C . GLU A 1 99 ? -23.470 -13.004 32.529 1.00 42.75 99 GLU A C 1
ATOM 811 O O . GLU A 1 99 ? -24.148 -12.769 33.526 1.00 42.75 99 GLU A O 1
ATOM 816 N N . PHE A 1 100 ? -23.078 -12.032 31.693 1.00 51.38 100 PHE A N 1
ATOM 817 C CA . PHE A 1 100 ? -23.471 -10.621 31.786 1.00 51.38 100 PHE A CA 1
ATOM 818 C C . PHE A 1 100 ? -24.534 -10.322 30.725 1.00 51.38 100 PHE A C 1
ATOM 820 O O . PHE A 1 100 ? -24.238 -9.833 29.637 1.00 51.38 100 PHE A O 1
ATOM 827 N N . ASN A 1 101 ? -25.784 -10.669 31.033 1.00 50.34 101 ASN A N 1
ATOM 828 C CA . ASN A 1 101 ? -26.969 -10.413 30.209 1.00 50.34 101 ASN A CA 1
ATOM 829 C C . ASN A 1 101 ? -27.331 -8.910 30.187 1.00 50.34 101 ASN A C 1
ATOM 831 O O . ASN A 1 101 ? -28.438 -8.525 30.560 1.00 50.34 101 ASN A O 1
ATOM 835 N N . ASP A 1 102 ? -26.369 -8.068 29.811 1.00 61.38 102 ASP A N 1
ATOM 836 C CA . ASP A 1 102 ? -26.489 -6.618 29.765 1.00 61.38 102 ASP A CA 1
ATOM 837 C C . ASP A 1 102 ? -26.722 -6.121 28.338 1.00 61.38 102 ASP A C 1
ATOM 839 O O . ASP A 1 102 ? -26.224 -6.646 27.338 1.00 61.38 102 ASP A O 1
ATOM 843 N N . VAL A 1 103 ? -27.519 -5.063 28.263 1.00 63.81 103 VAL A N 1
ATOM 844 C CA . VAL A 1 103 ? -27.851 -4.339 27.042 1.00 63.81 103 VAL A CA 1
ATOM 845 C C . VAL A 1 103 ? -26.713 -3.366 26.732 1.00 63.81 103 VAL A C 1
ATOM 847 O O . VAL A 1 103 ? -26.209 -2.680 27.621 1.00 63.81 103 VAL A O 1
ATOM 850 N N . CYS A 1 104 ? -26.279 -3.274 25.475 1.00 75.50 104 CYS A N 1
ATOM 851 C CA . CYS A 1 104 ? -25.216 -2.339 25.115 1.00 75.50 104 CYS A CA 1
ATOM 852 C C . CYS A 1 104 ? -25.655 -0.887 25.328 1.00 75.50 104 CYS A C 1
ATOM 854 O O . CYS A 1 104 ? -26.610 -0.438 24.710 1.00 75.50 104 CYS A O 1
ATOM 856 N N . ALA A 1 105 ? -24.910 -0.115 26.122 1.00 74.56 105 ALA A N 1
ATOM 857 C CA . ALA A 1 105 ? -25.238 1.286 26.412 1.00 74.56 105 ALA A CA 1
ATOM 858 C C . ALA A 1 105 ? -25.078 2.250 25.211 1.00 74.56 105 ALA A C 1
ATOM 860 O O . ALA A 1 105 ? -25.386 3.428 25.334 1.00 74.56 105 ALA A O 1
ATOM 861 N N . ILE A 1 106 ? -24.600 1.767 24.054 1.00 75.06 106 ILE A N 1
ATOM 862 C CA . ILE A 1 106 ? -24.483 2.562 22.818 1.00 75.06 106 ILE A CA 1
ATOM 863 C C . ILE A 1 106 ? -25.667 2.293 21.877 1.00 75.06 106 ILE A C 1
ATOM 865 O O . ILE A 1 106 ? -26.290 3.235 21.400 1.00 75.06 106 ILE A O 1
ATOM 869 N N . CYS A 1 107 ? -25.983 1.024 21.587 1.00 73.88 107 CYS A N 1
ATOM 870 C CA . CYS A 1 107 ? -27.058 0.667 20.645 1.00 73.88 107 CYS A CA 1
ATOM 871 C C . CYS A 1 107 ? -28.354 0.192 21.313 1.00 73.88 107 CYS A C 1
ATOM 873 O O . CYS A 1 107 ? -29.359 0.010 20.635 1.00 73.88 107 CYS A O 1
ATOM 875 N N . HIS A 1 108 ? -28.337 0.000 22.630 1.00 74.50 108 HIS A N 1
ATOM 876 C CA . HIS A 1 108 ? -29.448 -0.489 23.445 1.00 74.50 108 HIS A CA 1
ATOM 877 C C . HIS A 1 108 ? -29.983 -1.869 23.010 1.00 74.50 108 HIS A C 1
ATOM 879 O O . HIS A 1 108 ? -31.135 -2.208 23.276 1.00 74.50 108 HIS A O 1
ATOM 885 N N . GLU A 1 109 ? -29.139 -2.689 22.376 1.00 69.12 109 GLU A N 1
ATOM 886 C CA . GLU A 1 109 ? -29.456 -4.066 21.979 1.00 69.12 109 GLU A CA 1
ATOM 887 C C . GLU A 1 109 ? -28.745 -5.099 22.868 1.00 69.12 109 GLU A C 1
ATOM 889 O O . GLU A 1 109 ? -27.700 -4.818 23.465 1.00 69.12 109 GLU A O 1
ATOM 894 N N . ASN A 1 110 ? -29.303 -6.314 22.928 1.00 67.00 110 ASN A N 1
ATOM 895 C CA . ASN A 1 110 ? -28.708 -7.437 23.654 1.00 67.00 110 ASN A CA 1
ATOM 896 C C . ASN A 1 110 ? -27.306 -7.765 23.118 1.00 67.00 110 ASN A C 1
ATOM 898 O O . ASN A 1 110 ? -27.052 -7.792 21.906 1.00 67.00 110 ASN A O 1
ATOM 902 N N . MET A 1 111 ? -26.375 -8.026 24.030 1.00 66.44 111 MET A N 1
ATOM 903 C CA . MET A 1 111 ? -25.004 -8.358 23.668 1.00 66.44 111 MET A CA 1
ATOM 904 C C . MET A 1 111 ? -24.910 -9.802 23.150 1.00 66.44 111 MET A C 1
ATOM 906 O O . MET A 1 111 ? -24.976 -10.746 23.923 1.00 66.44 111 MET A O 1
ATOM 910 N N . ASN A 1 112 ? -24.702 -9.961 21.831 1.00 61.72 112 ASN A N 1
ATOM 911 C CA . ASN A 1 112 ? -24.326 -11.229 21.163 1.00 61.72 112 ASN A CA 1
ATOM 912 C C . ASN A 1 112 ? -22.810 -11.338 20.873 1.00 61.72 112 ASN A C 1
ATOM 914 O O . ASN A 1 112 ? -22.290 -12.425 20.632 1.00 61.72 112 ASN A O 1
ATOM 918 N N . SER A 1 113 ? -22.082 -10.216 20.962 1.00 61.59 113 SER A N 1
ATOM 919 C CA . SER A 1 113 ? -20.628 -10.158 21.179 1.00 61.59 113 SER A CA 1
ATOM 920 C C . SER A 1 113 ? -20.278 -8.881 21.957 1.00 61.59 113 SER A C 1
ATOM 922 O O . SER A 1 113 ? -20.887 -7.844 21.705 1.00 61.59 113 SER A O 1
ATOM 924 N N . ALA A 1 114 ? -19.319 -8.918 22.887 1.00 67.50 114 ALA A N 1
ATOM 925 C CA . ALA A 1 114 ? -18.894 -7.738 23.647 1.00 67.50 114 ALA A CA 1
ATOM 926 C C . ALA A 1 114 ? -17.375 -7.599 23.665 1.00 67.50 114 ALA A C 1
ATOM 928 O O . ALA A 1 114 ? -16.626 -8.568 23.676 1.00 67.50 114 ALA A O 1
ATOM 929 N N . ARG A 1 115 ? -16.922 -6.356 23.666 1.00 67.31 115 ARG A N 1
ATOM 930 C CA . ARG A 1 115 ? -15.563 -5.911 23.917 1.00 67.31 115 ARG A CA 1
ATOM 931 C C . ARG A 1 115 ? -15.545 -5.261 25.284 1.00 67.31 115 ARG A C 1
ATOM 933 O O . ARG A 1 115 ? -16.425 -4.461 25.594 1.00 67.31 115 ARG A O 1
ATOM 940 N N . ILE A 1 116 ? -14.532 -5.616 26.062 1.00 73.44 116 ILE A N 1
ATOM 941 C CA . ILE A 1 116 ? -14.319 -5.088 27.402 1.00 73.44 116 ILE A CA 1
ATOM 942 C C . ILE A 1 116 ? -13.284 -3.971 27.290 1.00 73.44 116 ILE A C 1
ATOM 944 O O . ILE A 1 116 ? -12.183 -4.186 26.780 1.00 73.44 116 ILE A O 1
ATOM 948 N N . THR A 1 117 ? -13.646 -2.767 27.716 1.00 74.12 117 THR A N 1
ATOM 949 C CA . THR A 1 117 ? -12.714 -1.638 27.811 1.00 74.12 117 THR A CA 1
ATOM 950 C C . THR A 1 117 ? -11.792 -1.801 29.026 1.00 74.12 117 THR A C 1
ATOM 952 O O . THR A 1 117 ? -12.094 -2.546 29.953 1.00 74.12 117 THR A O 1
ATOM 955 N N . LYS A 1 118 ? -10.668 -1.073 29.083 1.00 73.12 118 LYS A N 1
ATOM 956 C CA . LYS A 1 118 ? -9.747 -1.105 30.243 1.00 73.12 118 LYS A CA 1
ATOM 957 C C . LYS A 1 118 ? -10.379 -0.637 31.559 1.00 73.12 118 LYS A C 1
ATOM 959 O O . LYS A 1 118 ? -9.925 -1.018 32.630 1.00 73.12 118 LYS A O 1
ATOM 964 N N . CYS A 1 119 ? -11.450 0.149 31.473 1.00 76.81 119 CYS A N 1
ATOM 965 C CA . CYS A 1 119 ? -12.301 0.528 32.599 1.00 76.81 119 CYS A CA 1
ATOM 966 C C . CYS A 1 119 ? -13.401 -0.505 32.910 1.00 76.81 119 CYS A C 1
ATOM 968 O O . CYS A 1 119 ? -14.318 -0.204 33.666 1.00 76.81 119 CYS A O 1
ATOM 970 N N . ASN A 1 120 ? -13.298 -1.713 32.349 1.00 74.88 120 ASN A N 1
ATOM 971 C CA . ASN A 1 120 ? -14.156 -2.868 32.600 1.00 74.88 120 ASN A CA 1
ATOM 972 C C . ASN A 1 120 ? -15.635 -2.676 32.203 1.00 74.88 120 ASN A C 1
ATOM 974 O O . ASN A 1 120 ? -16.525 -3.236 32.839 1.00 74.88 120 ASN A O 1
ATOM 978 N N . HIS A 1 121 ? -15.896 -1.892 31.149 1.00 80.00 121 HIS A N 1
ATOM 979 C CA . HIS A 1 121 ? -17.233 -1.730 30.565 1.00 80.00 121 HIS A CA 1
ATOM 980 C C . HIS A 1 121 ? -17.392 -2.573 29.297 1.00 80.00 121 HIS A C 1
ATOM 982 O O . HIS A 1 121 ? -16.448 -2.727 28.520 1.00 80.00 121 HIS A O 1
ATOM 988 N N . TYR A 1 122 ? -18.606 -3.076 29.074 1.00 78.44 122 TYR A N 1
ATOM 989 C CA . TYR A 1 122 ? -18.935 -4.020 28.008 1.00 78.44 122 TYR A CA 1
ATOM 990 C C . TYR A 1 122 ? -19.728 -3.322 26.896 1.00 78.44 122 TYR A C 1
ATOM 992 O O . TYR A 1 122 ? -20.730 -2.659 27.157 1.00 78.44 122 TYR A O 1
ATOM 1000 N N . PHE A 1 123 ? -19.298 -3.474 25.643 1.00 78.25 123 PHE A N 1
ATOM 1001 C CA . PHE A 1 123 ? -19.986 -2.919 24.466 1.00 78.25 123 PHE A CA 1
ATOM 1002 C C . PHE A 1 123 ? -19.828 -3.837 23.260 1.00 78.25 123 PHE A C 1
ATOM 1004 O O . PHE A 1 123 ? -18.821 -4.530 23.174 1.00 78.25 123 PHE A O 1
ATOM 1011 N N . HIS A 1 124 ? -20.717 -3.812 22.260 1.00 79.06 124 HIS A N 1
ATOM 1012 C CA . HIS A 1 124 ? -20.414 -4.513 21.003 1.00 79.06 124 HIS A CA 1
ATOM 1013 C C . HIS A 1 124 ? -19.134 -3.964 20.376 1.00 79.06 124 HIS A C 1
ATOM 1015 O O . HIS A 1 124 ? -18.885 -2.757 20.397 1.00 79.06 124 HIS A O 1
ATOM 1021 N N . GLY A 1 125 ? -18.335 -4.837 19.763 1.00 76.88 125 GLY A N 1
ATOM 1022 C CA . GLY A 1 125 ? -17.082 -4.402 19.142 1.00 76.88 125 GLY A CA 1
ATOM 1023 C C . GLY A 1 125 ? -17.270 -3.410 18.008 1.00 76.88 125 GLY A C 1
ATOM 1024 O O . GLY A 1 125 ? -16.444 -2.521 17.833 1.00 76.88 125 GLY A O 1
ATOM 1025 N N . GLU A 1 126 ? -18.380 -3.512 17.289 1.00 73.19 126 GLU A N 1
ATOM 1026 C CA . GLU A 1 126 ? -18.738 -2.571 16.232 1.00 73.19 126 GLU A CA 1
ATOM 1027 C C . GLU A 1 126 ? -19.187 -1.221 16.799 1.00 73.19 126 GLU A C 1
ATOM 1029 O O . GLU A 1 126 ? -18.747 -0.179 16.315 1.00 73.19 126 GLU A O 1
ATOM 1034 N N . CYS A 1 127 ? -19.995 -1.225 17.864 1.00 75.38 127 CYS A N 1
ATOM 1035 C CA . CYS A 1 127 ? -20.447 -0.006 18.538 1.00 75.38 127 CYS A CA 1
ATOM 1036 C C . CYS A 1 127 ? -19.274 0.762 19.148 1.00 75.38 127 CYS A C 1
ATOM 1038 O O . CYS A 1 127 ? -19.152 1.971 18.967 1.00 75.38 127 CYS A O 1
ATOM 1040 N N . LEU A 1 128 ? -18.369 0.043 19.811 1.00 78.88 128 LEU A N 1
ATOM 1041 C CA . LEU A 1 128 ? -17.174 0.625 20.401 1.00 78.88 128 LEU A CA 1
ATOM 1042 C C . LEU A 1 128 ? -16.207 1.152 19.326 1.00 78.88 128 LEU A C 1
ATOM 1044 O O . LEU A 1 128 ? -15.636 2.224 19.492 1.00 78.88 128 LEU A O 1
ATOM 1048 N N . ARG A 1 129 ? -16.069 0.451 18.189 1.00 76.44 129 ARG A N 1
ATOM 1049 C CA . ARG A 1 129 ? -15.261 0.906 17.044 1.00 76.44 129 ARG A CA 1
ATOM 1050 C C . ARG A 1 129 ? -15.806 2.192 16.422 1.00 76.44 129 ARG A C 1
ATOM 1052 O O . ARG A 1 129 ? -15.014 3.059 16.075 1.00 76.44 129 ARG A O 1
ATOM 1059 N N . LYS A 1 130 ? -17.130 2.313 16.276 1.00 76.50 130 LYS A N 1
ATOM 1060 C CA . LYS A 1 130 ? -17.772 3.545 15.791 1.00 76.50 130 LYS A CA 1
ATOM 1061 C C . LYS A 1 130 ? -17.591 4.692 16.783 1.00 76.50 130 LYS A C 1
ATOM 1063 O O . LYS A 1 130 ? -17.251 5.789 16.373 1.00 76.50 130 LYS A O 1
ATOM 1068 N N . TRP A 1 131 ? -17.746 4.436 18.079 1.00 81.38 131 TRP A N 1
ATOM 1069 C CA . TRP A 1 131 ? -17.555 5.455 19.112 1.00 81.38 131 TRP A CA 1
ATOM 1070 C C . TRP A 1 131 ? -16.123 6.013 19.143 1.00 81.38 131 TRP A C 1
ATOM 1072 O O . TRP A 1 131 ? -15.940 7.229 19.146 1.00 81.38 131 TRP A O 1
ATOM 1082 N N . PHE A 1 132 ? -15.117 5.131 19.078 1.00 77.81 132 PHE A N 1
ATOM 1083 C CA . PHE A 1 132 ? -13.703 5.523 19.024 1.00 77.81 132 PHE A CA 1
ATOM 1084 C C . PHE A 1 132 ? -13.277 6.202 17.719 1.00 77.81 132 PHE A C 1
ATOM 1086 O O . PHE A 1 132 ? -12.149 6.674 17.619 1.00 77.81 132 PHE A O 1
ATOM 1093 N N . TYR A 1 133 ? -14.150 6.259 16.713 1.00 73.44 133 TYR A N 1
ATOM 1094 C CA . TYR A 1 133 ? -13.886 7.060 15.523 1.00 73.44 133 TYR A CA 1
ATOM 1095 C C . TYR A 1 133 ? -13.939 8.563 15.835 1.00 73.44 133 TYR A C 1
ATOM 1097 O O . TYR A 1 133 ? -13.145 9.324 15.288 1.00 73.44 133 TYR A O 1
ATOM 1105 N N . ASP A 1 134 ? -14.828 8.963 16.751 1.00 73.88 134 ASP A N 1
ATOM 1106 C CA . ASP A 1 134 ? -15.084 10.369 17.083 1.00 73.88 134 ASP A CA 1
ATOM 1107 C C . ASP A 1 134 ? -14.626 10.763 18.501 1.00 73.88 134 ASP A C 1
ATOM 1109 O O . ASP A 1 134 ? -14.482 11.950 18.788 1.00 73.88 134 ASP A O 1
ATOM 1113 N N . ASN A 1 135 ? -14.408 9.802 19.409 1.00 74.50 135 ASN A N 1
ATOM 1114 C CA . ASN A 1 135 ? -14.122 10.066 20.825 1.00 74.50 135 ASN A CA 1
ATOM 1115 C C . ASN A 1 135 ? -13.051 9.120 21.384 1.00 74.50 135 ASN A C 1
ATOM 1117 O O . ASN A 1 135 ? -13.202 7.915 21.276 1.00 74.50 135 ASN A O 1
ATOM 1121 N N . ASP A 1 136 ? -12.056 9.621 22.117 1.00 76.75 136 ASP A N 1
ATOM 1122 C CA . ASP A 1 136 ? -10.984 8.790 22.709 1.00 76.75 136 ASP A CA 1
ATOM 1123 C C . ASP A 1 136 ? -11.302 8.254 24.120 1.00 76.75 136 ASP A C 1
ATOM 1125 O O . ASP A 1 136 ? -10.413 7.851 24.876 1.00 76.75 136 ASP A O 1
ATOM 1129 N N . HIS A 1 137 ? -12.551 8.355 24.570 1.00 79.56 137 HIS A N 1
ATOM 1130 C CA . HIS A 1 137 ? -12.921 8.111 25.968 1.00 79.56 137 HIS A CA 1
ATOM 1131 C C . HIS A 1 137 ? -14.048 7.093 26.052 1.00 79.56 137 HIS A C 1
ATOM 1133 O O . HIS A 1 137 ? -14.880 6.993 25.156 1.00 79.56 137 HIS A O 1
ATOM 1139 N N . CYS A 1 138 ? -14.106 6.339 27.147 1.00 83.44 138 CYS A N 1
ATOM 1140 C CA . CYS A 1 138 ? -15.192 5.388 27.357 1.00 83.44 138 CYS A CA 1
ATOM 1141 C C . CYS A 1 138 ? -16.561 6.107 27.420 1.00 83.44 138 CYS A C 1
ATOM 1143 O O . CYS A 1 138 ? -16.688 7.046 28.208 1.00 83.44 138 CYS A O 1
ATOM 1145 N N . PRO A 1 139 ? -17.604 5.634 26.703 1.00 79.81 139 PRO A N 1
ATOM 1146 C CA . PRO A 1 139 ? -18.936 6.252 26.721 1.00 79.81 139 PRO A CA 1
ATOM 1147 C C . PRO A 1 139 ? -19.595 6.276 28.108 1.00 79.81 139 PRO A C 1
ATOM 1149 O O . PRO A 1 139 ? -20.458 7.106 28.367 1.00 79.81 139 PRO A O 1
ATOM 1152 N N . MET A 1 140 ? -19.199 5.357 28.994 1.00 77.25 140 MET A N 1
ATOM 1153 C CA . MET A 1 140 ? -19.790 5.210 30.330 1.00 77.25 140 MET A CA 1
ATOM 1154 C C . MET A 1 140 ? -19.065 6.008 31.414 1.00 77.25 140 MET A C 1
ATOM 1156 O O . MET A 1 140 ? -19.688 6.430 32.380 1.00 77.25 140 MET A O 1
ATOM 1160 N N . CYS A 1 141 ? -17.750 6.202 31.295 1.00 78.75 141 CYS A N 1
ATOM 1161 C CA . CYS A 1 141 ? -16.954 6.777 32.385 1.00 78.75 141 CYS A CA 1
ATOM 1162 C C . CYS A 1 141 ? -16.023 7.913 31.964 1.00 78.75 141 CYS A C 1
ATOM 1164 O O . CYS A 1 141 ? -15.316 8.440 32.816 1.00 78.75 141 CYS A O 1
ATOM 1166 N N . TYR A 1 142 ? -15.999 8.285 30.679 1.00 75.25 142 TYR A N 1
ATOM 1167 C CA . TYR A 1 142 ? -15.163 9.355 30.119 1.00 75.25 142 TYR A CA 1
ATOM 1168 C C . TYR A 1 142 ? -13.661 9.243 30.438 1.00 75.25 142 TYR A C 1
ATOM 1170 O O . TYR A 1 142 ? -12.904 10.186 30.226 1.00 75.25 142 TYR A O 1
ATOM 1178 N N . THR A 1 143 ? -13.199 8.083 30.907 1.00 69.69 143 THR A N 1
ATOM 1179 C CA . THR A 1 143 ? -11.776 7.818 31.103 1.00 69.69 143 THR A CA 1
ATOM 1180 C C . THR A 1 143 ? -11.149 7.428 29.772 1.00 69.69 143 THR A C 1
ATOM 1182 O O . THR A 1 143 ? -11.748 6.675 28.993 1.00 69.69 143 THR A O 1
ATOM 1185 N N . ILE A 1 144 ? -9.933 7.916 29.535 1.00 66.44 144 ILE A N 1
ATOM 1186 C CA . ILE A 1 144 ? -9.136 7.590 28.352 1.00 66.44 144 ILE A CA 1
ATOM 1187 C C . ILE A 1 144 ? -8.849 6.088 28.371 1.00 66.44 144 ILE A C 1
ATOM 1189 O O . ILE A 1 144 ? -8.413 5.536 29.383 1.00 66.44 144 ILE A O 1
ATOM 1193 N N . SER A 1 145 ? -9.138 5.411 27.265 1.00 57.53 145 SER A N 1
ATOM 1194 C CA . SER A 1 145 ? -8.846 3.989 27.100 1.00 57.53 145 SER A CA 1
ATOM 1195 C C . SER A 1 145 ? -7.391 3.798 26.662 1.00 57.53 145 SER A C 1
ATOM 1197 O O . SER A 1 145 ? -7.153 3.351 25.543 1.00 57.53 145 SER A O 1
ATOM 1199 N N . GLU A 1 146 ? -6.424 4.187 27.497 1.00 45.81 146 GLU A N 1
ATOM 1200 C CA . GLU A 1 146 ? -4.997 4.029 27.168 1.00 45.81 146 GLU A CA 1
ATOM 1201 C C . GLU A 1 146 ? -4.442 2.678 27.578 1.00 45.81 146 GLU A C 1
ATOM 1203 O O . GLU A 1 146 ? -4.597 2.244 28.747 1.00 45.81 146 GLU A O 1
#

Organism: NCBI:txid742174

pLDDT: mean 71.63, std 12.83, range [41.16, 90.25]

Radius of gyration: 25.67 Å; chains: 1; bounding box: 51×28×69 Å

Foldseek 3Di:
DVVVVVVVVVVVVVVVVVVVVVVVVVVVVVLVVLVVVLVVLVVCVVPPVDDPVSVVVNVVSVVVSVVVVVVVVVVVVVVVVVVVVVVPDDFDDQVVQVVPQDAAPQPRHTPSGWDQAPVGDTHHPVSVVVVVVPAQADPVPRHGRD

InterPro domains:
  IPR001841 Zinc finger, RING-type [PF13639] (103-141)
  IPR001841 Zinc finger, RING-type [PS50089] (104-141)
  IPR001841 Zinc finger, RING-type [SM00184] (104-141)
  IPR013083 Zinc finger, RING/FYVE/PHD-type [G3DSA:3.30.40.10] (77-146)
  IPR025754 TRC8-like, N-terminal domain [PF13705] (1-70)
  IPR050731 HRD1 family E3 ubiquitin-protein ligases [PTHR22763] (2-142)

Sequence (146 aa):
LLLIDTYYSIIWDKLDDYVFYINSFGNIVEFCIRVFILLISVYNVAFIFGGVVSVFLILTQTYSTIYNARNKWKELTRRSTAIKKIESLSQATSTQLSEFNDVCAICHENMNSARITKCNHYFHGECLRKWFYDNDHCPMCYTISE

Secondary structure (DSSP, 8-state):
-HHHHHHHHHHHHHHHHHHHHHHHHHHHHHHHHHHHHHHHHHHHHHHS---HHHHHHHHHHHHHHHHHHHHHHHHHHHHHHHHHHHHTSPPPPTTTTTTS-PBPTTT-SB-SS-EE-TT--EE-HHHHHHHHHH-SB-TTT--B--